Protein AF-A0A536I5U3-F1 (afdb_monomer_lite)

Structure (mmCIF, N/CA/C/O backbone):
data_AF-A0A536I5U3-F1
#
_entry.id   AF-A0A536I5U3-F1
#
loop_
_atom_site.group_PDB
_atom_site.id
_atom_site.type_symbol
_atom_site.label_atom_id
_atom_site.label_alt_id
_atom_site.label_comp_id
_atom_site.label_asym_id
_atom_site.label_entity_id
_atom_site.label_seq_id
_atom_site.pdbx_PDB_ins_code
_atom_site.Cartn_x
_atom_site.Cartn_y
_atom_site.Cartn_z
_atom_site.occupancy
_atom_site.B_iso_or_equiv
_atom_site.auth_seq_id
_atom_site.auth_comp_id
_atom_site.auth_asym_id
_atom_site.auth_atom_id
_atom_site.pdbx_PDB_model_num
ATOM 1 N N . MET A 1 1 ? -2.349 -4.425 -13.810 1.00 59.91 1 MET A N 1
ATOM 2 C CA . MET A 1 1 ? -3.684 -3.789 -13.712 1.00 59.91 1 MET A CA 1
ATOM 3 C C . MET A 1 1 ? -4.590 -4.495 -12.698 1.00 59.91 1 MET A C 1
ATOM 5 O O . MET A 1 1 ? -5.039 -3.825 -11.781 1.00 59.91 1 MET A O 1
ATOM 9 N N . LEU A 1 2 ? -4.801 -5.820 -12.779 1.00 77.50 2 LEU A N 1
ATOM 10 C CA . LEU A 1 2 ? -5.660 -6.569 -11.834 1.00 77.50 2 LEU A CA 1
ATOM 11 C C . LEU A 1 2 ? -5.239 -6.450 -10.357 1.00 77.50 2 LEU A C 1
ATOM 13 O O . LEU A 1 2 ? -6.076 -6.160 -9.512 1.00 77.50 2 LEU A O 1
ATOM 17 N N . VAL A 1 3 ? -3.945 -6.612 -10.055 1.00 81.44 3 VAL A N 1
ATOM 18 C CA . VAL A 1 3 ? -3.408 -6.500 -8.683 1.00 81.44 3 VAL A CA 1
ATOM 19 C C . VAL A 1 3 ? -3.661 -5.113 -8.093 1.00 81.44 3 VAL A C 1
ATOM 21 O O . VAL A 1 3 ? -4.234 -4.993 -7.018 1.00 81.44 3 VAL A O 1
ATOM 24 N N . THR A 1 4 ? -3.298 -4.057 -8.823 1.00 83.12 4 THR A N 1
ATOM 25 C CA . THR A 1 4 ? -3.528 -2.670 -8.397 1.00 83.12 4 THR A CA 1
ATOM 26 C C . THR A 1 4 ? -5.014 -2.387 -8.184 1.00 83.12 4 THR A C 1
ATOM 28 O O . THR A 1 4 ? -5.368 -1.765 -7.189 1.00 83.12 4 THR A O 1
ATOM 31 N N . GLY A 1 5 ? -5.883 -2.886 -9.072 1.00 84.69 5 GLY A N 1
ATOM 32 C CA . GLY A 1 5 ? -7.334 -2.764 -8.933 1.00 84.69 5 GLY A CA 1
ATOM 33 C C . GLY A 1 5 ? -7.864 -3.453 -7.675 1.00 84.69 5 GLY A C 1
ATOM 34 O O . GLY A 1 5 ? -8.567 -2.822 -6.895 1.00 84.69 5 GLY A O 1
ATOM 35 N N . ALA A 1 6 ? -7.465 -4.704 -7.426 1.00 87.12 6 ALA A N 1
ATOM 36 C CA . ALA A 1 6 ? -7.863 -5.449 -6.230 1.00 87.12 6 ALA A CA 1
ATOM 37 C C . ALA A 1 6 ? -7.413 -4.745 -4.937 1.00 87.12 6 ALA A C 1
ATOM 39 O O . ALA A 1 6 ? -8.208 -4.580 -4.010 1.00 87.12 6 ALA A O 1
ATOM 40 N N . CYS A 1 7 ? -6.167 -4.265 -4.903 1.00 87.69 7 CYS A N 1
ATOM 41 C CA . CYS A 1 7 ? -5.621 -3.496 -3.787 1.00 87.69 7 CYS A CA 1
ATOM 42 C C . CYS A 1 7 ? -6.378 -2.176 -3.561 1.00 87.69 7 CYS A C 1
ATOM 44 O O . CYS A 1 7 ? -6.700 -1.846 -2.421 1.00 87.69 7 CYS A O 1
ATOM 46 N N . ALA A 1 8 ? -6.712 -1.450 -4.633 1.00 88.75 8 ALA A N 1
ATOM 47 C CA . ALA A 1 8 ? -7.483 -0.211 -4.554 1.00 88.75 8 ALA A CA 1
ATOM 48 C C . ALA A 1 8 ? -8.903 -0.464 -4.032 1.00 88.75 8 ALA A C 1
ATOM 50 O O . ALA A 1 8 ? -9.362 0.229 -3.123 1.00 88.75 8 ALA A O 1
ATOM 51 N N . THR A 1 9 ? -9.589 -1.489 -4.550 1.00 89.19 9 THR A N 1
ATOM 52 C CA . THR A 1 9 ? -10.923 -1.878 -4.076 1.00 89.19 9 THR A CA 1
ATOM 53 C C . THR A 1 9 ? -10.889 -2.256 -2.600 1.00 89.19 9 THR A C 1
ATOM 55 O O . THR A 1 9 ? -11.717 -1.768 -1.834 1.00 89.19 9 THR A O 1
ATOM 58 N N . GLN A 1 10 ? -9.913 -3.061 -2.174 1.00 90.38 10 GLN A N 1
ATOM 59 C CA . GLN A 1 10 ? -9.713 -3.396 -0.764 1.00 90.38 10 GLN A CA 1
ATOM 60 C C . GLN A 1 10 ? -9.506 -2.145 0.089 1.00 90.38 10 GLN A C 1
ATOM 62 O O . GLN A 1 10 ? -10.110 -2.024 1.154 1.00 90.38 10 GLN A O 1
ATOM 67 N N . GLN A 1 11 ? -8.659 -1.221 -0.359 1.00 90.62 11 GLN A N 1
ATOM 68 C CA . GLN A 1 11 ? -8.335 -0.023 0.402 1.00 90.62 11 GLN A CA 1
ATOM 69 C C . GLN A 1 11 ? -9.548 0.905 0.548 1.00 90.62 11 GLN A C 1
ATOM 71 O O . GLN A 1 11 ? -9.773 1.431 1.635 1.00 90.62 11 GLN A O 1
ATOM 76 N N . LEU A 1 12 ? -10.380 1.035 -0.490 1.00 92.12 12 LEU A N 1
ATOM 77 C CA . LEU A 1 12 ? -11.656 1.757 -0.419 1.00 92.12 12 LEU A CA 1
ATOM 78 C C . LEU A 1 12 ? -12.654 1.072 0.523 1.00 92.12 12 LEU A C 1
ATOM 80 O O . LEU A 1 12 ? -13.324 1.739 1.310 1.00 92.12 12 LEU A O 1
ATOM 84 N N . LEU A 1 13 ? -12.730 -0.259 0.484 1.00 92.00 13 LEU A N 1
ATOM 85 C CA . LEU A 1 13 ? -13.615 -1.045 1.346 1.00 92.00 13 LEU A CA 1
ATOM 86 C C . LEU A 1 13 ? -13.204 -0.904 2.822 1.00 92.00 13 LEU A C 1
ATOM 88 O O . LEU A 1 13 ? -14.049 -0.668 3.686 1.00 92.00 13 LEU A O 1
ATOM 92 N N . ALA A 1 14 ? -11.899 -0.951 3.093 1.00 90.44 14 ALA A N 1
ATOM 93 C CA . ALA A 1 14 ? -11.312 -0.719 4.405 1.00 90.44 14 ALA A CA 1
ATOM 94 C C . ALA A 1 14 ? -11.517 0.726 4.901 1.00 90.44 14 ALA A C 1
ATOM 96 O O . ALA A 1 14 ? -11.930 0.931 6.046 1.00 90.44 14 ALA A O 1
ATOM 97 N N . ALA A 1 15 ? -11.310 1.724 4.038 1.00 90.00 15 ALA A N 1
ATOM 98 C CA . ALA A 1 15 ? -11.577 3.128 4.351 1.00 90.00 15 ALA A CA 1
ATOM 99 C C . ALA A 1 15 ? -13.052 3.350 4.723 1.00 90.00 15 ALA A C 1
ATOM 101 O O . ALA A 1 15 ? -13.342 3.912 5.777 1.00 90.00 15 ALA A O 1
ATOM 102 N N . GLY A 1 16 ? -13.985 2.802 3.938 1.00 89.56 16 GLY A N 1
ATOM 103 C CA . GLY A 1 16 ? -15.415 2.893 4.234 1.00 89.56 16 GLY A CA 1
ATOM 104 C C . GLY A 1 16 ? -15.798 2.229 5.560 1.00 89.56 16 GLY A C 1
ATOM 105 O O . GLY A 1 16 ? -16.668 2.728 6.276 1.00 89.56 16 GLY A O 1
ATOM 106 N N . THR A 1 17 ? -15.142 1.127 5.942 1.00 89.31 17 THR A N 1
ATOM 107 C CA . THR A 1 17 ? -15.347 0.539 7.276 1.00 89.31 17 THR A CA 1
ATOM 108 C C . THR A 1 17 ? -14.776 1.398 8.402 1.00 89.31 17 THR A C 1
ATOM 110 O O . THR A 1 17 ? -15.419 1.500 9.444 1.00 89.31 17 THR A O 1
ATOM 113 N N . LEU A 1 18 ? -13.626 2.049 8.198 1.00 88.94 18 LEU A N 1
ATOM 114 C CA . LEU A 1 18 ? -13.022 2.954 9.179 1.00 88.94 18 LEU A CA 1
ATOM 115 C C . LEU A 1 18 ? -13.900 4.185 9.419 1.00 88.94 18 LEU A C 1
ATOM 117 O O . LEU A 1 18 ? -14.183 4.509 10.570 1.00 88.94 18 LEU A O 1
ATOM 121 N N . GLU A 1 19 ? -14.396 4.817 8.355 1.00 89.62 19 GLU A N 1
ATOM 122 C CA . GLU A 1 19 ? -15.295 5.975 8.448 1.00 89.62 19 GLU A CA 1
ATOM 123 C C . GLU A 1 19 ? -16.599 5.624 9.171 1.00 89.62 19 GLU A C 1
ATOM 125 O O . GLU A 1 19 ? -16.998 6.305 10.115 1.00 89.62 19 GLU A O 1
ATOM 130 N N . ARG A 1 20 ? -17.234 4.501 8.806 1.00 87.81 20 ARG A N 1
ATOM 131 C CA . ARG A 1 20 ? -18.474 4.044 9.461 1.00 87.81 20 ARG A CA 1
ATOM 132 C C . ARG A 1 20 ? -18.291 3.755 10.949 1.00 87.81 20 ARG A C 1
ATOM 134 O O . ARG A 1 20 ? -19.242 3.893 11.713 1.00 87.81 20 ARG A O 1
ATOM 141 N N . ARG A 1 21 ? -17.107 3.290 11.350 1.00 85.06 21 ARG A N 1
ATOM 142 C CA . ARG A 1 21 ? -16.802 2.902 12.735 1.00 85.06 21 ARG A CA 1
ATOM 143 C C . ARG A 1 21 ? -16.349 4.076 13.595 1.00 85.06 21 ARG A C 1
ATOM 145 O O . ARG A 1 21 ? -16.555 4.021 14.802 1.00 85.06 21 ARG A O 1
ATOM 152 N N . ALA A 1 22 ? -15.773 5.108 12.986 1.00 84.38 22 ALA A N 1
ATOM 153 C CA . ALA A 1 22 ? -15.363 6.327 13.672 1.00 84.38 22 ALA A CA 1
ATOM 154 C C . ALA A 1 22 ? -16.557 7.223 14.049 1.00 84.38 22 ALA A C 1
ATOM 156 O O . ALA A 1 22 ? -16.533 7.889 15.082 1.00 84.38 22 ALA A O 1
ATOM 157 N N . GLY A 1 23 ? -17.629 7.221 13.247 1.00 82.81 23 GLY A N 1
ATOM 158 C CA . GLY A 1 23 ? -18.802 8.056 13.511 1.00 82.81 23 GLY A CA 1
ATOM 159 C C . GLY A 1 23 ? -18.451 9.547 13.450 1.00 82.81 23 GLY A C 1
ATOM 160 O O . GLY A 1 23 ? -18.063 10.037 12.395 1.00 82.81 23 GLY A O 1
ATOM 161 N N . ALA A 1 24 ? -18.599 10.265 14.569 1.00 80.75 24 ALA A N 1
ATOM 162 C CA . ALA A 1 24 ? -18.214 11.678 14.686 1.00 80.75 24 ALA A CA 1
ATOM 163 C C . ALA A 1 24 ? -16.733 11.883 15.064 1.00 80.75 24 ALA A C 1
ATOM 165 O O . ALA A 1 24 ? -16.230 13.006 15.006 1.00 80.75 24 ALA A O 1
ATOM 166 N N . GLU A 1 25 ? -16.037 10.819 15.471 1.00 82.88 25 GLU A N 1
ATOM 167 C CA . GLU A 1 25 ? -14.613 10.867 15.794 1.00 82.88 25 GLU A CA 1
ATOM 168 C C . GLU A 1 25 ? -13.741 10.688 14.543 1.00 82.88 25 GLU A C 1
ATOM 170 O O . GLU A 1 25 ? -14.213 10.376 13.449 1.00 82.88 25 GLU A O 1
ATOM 175 N N . ARG A 1 26 ? -12.427 10.889 14.693 1.00 83.81 26 ARG A N 1
ATOM 176 C CA . ARG A 1 26 ? -11.476 10.637 13.604 1.00 83.81 26 ARG A CA 1
ATOM 177 C C . ARG A 1 26 ? -11.285 9.129 13.381 1.00 83.81 26 ARG A C 1
ATOM 179 O O . ARG A 1 26 ? -11.167 8.389 14.360 1.00 83.81 26 ARG A O 1
ATOM 186 N N . PRO A 1 27 ? -11.164 8.670 12.119 1.00 84.38 27 PRO A N 1
ATOM 187 C CA . PRO A 1 27 ? -10.790 7.294 11.809 1.00 84.38 27 PRO A CA 1
ATOM 188 C C . PRO A 1 27 ? -9.505 6.872 12.521 1.00 84.38 27 PRO A C 1
ATOM 190 O O . PRO A 1 27 ? -8.475 7.529 12.401 1.00 84.38 27 PRO A O 1
ATOM 193 N N . SER A 1 28 ? -9.575 5.765 13.259 1.00 85.25 28 SER A N 1
ATOM 194 C CA . SER A 1 28 ? -8.459 5.225 14.035 1.00 85.25 28 SER A CA 1
ATOM 195 C C . SER A 1 28 ? -8.538 3.702 14.094 1.00 85.25 28 SER A C 1
ATOM 197 O O . SER A 1 28 ? -9.627 3.117 14.136 1.00 85.25 28 SER A O 1
ATOM 199 N N . ALA A 1 29 ? -7.372 3.059 14.153 1.00 85.25 29 ALA A N 1
ATOM 200 C CA . ALA A 1 29 ? -7.233 1.624 14.355 1.00 85.25 29 ALA A CA 1
ATOM 201 C C . ALA A 1 29 ? -7.842 1.143 15.685 1.00 85.25 29 ALA A C 1
ATOM 203 O O . ALA A 1 29 ? -8.171 -0.034 15.800 1.00 85.25 29 ALA A O 1
ATOM 204 N N . A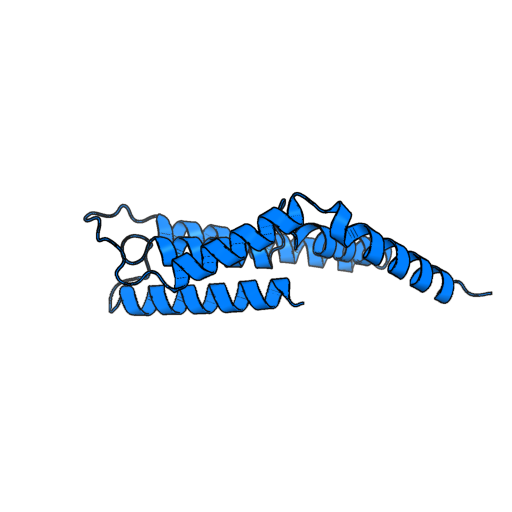LA A 1 30 ? -8.059 2.031 16.664 1.00 83.94 30 ALA A N 1
ATOM 205 C CA . ALA A 1 30 ? -8.733 1.690 17.919 1.00 83.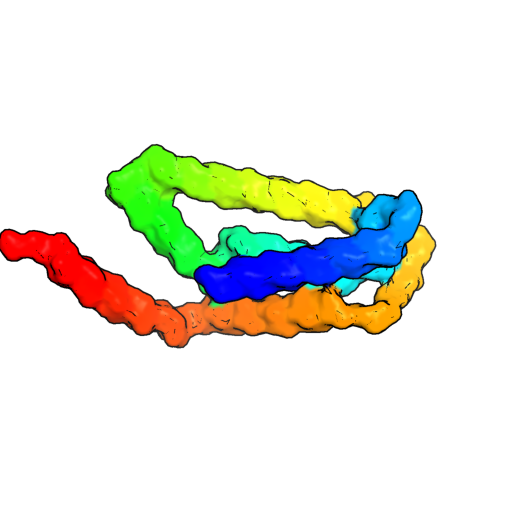94 30 ALA A CA 1
ATOM 206 C C . ALA A 1 30 ? -10.176 1.188 17.707 1.00 83.94 30 ALA A C 1
ATOM 208 O O . ALA A 1 30 ? -10.664 0.353 18.468 1.00 83.94 30 ALA A O 1
ATOM 209 N N . HIS A 1 31 ? -10.848 1.675 16.659 1.00 81.94 31 HIS A N 1
ATOM 210 C CA . HIS A 1 31 ? -12.251 1.366 16.370 1.00 81.94 31 HIS A CA 1
ATOM 211 C C . HIS A 1 31 ? -12.433 0.184 15.409 1.00 81.94 31 HIS A C 1
ATOM 213 O O . HIS A 1 31 ? -13.441 -0.522 15.480 1.00 81.94 31 HIS A O 1
ATOM 219 N N . ALA A 1 32 ? -11.482 -0.015 14.494 1.00 86.62 32 ALA A N 1
ATOM 220 C CA . ALA A 1 32 ? -11.511 -1.079 13.492 1.00 86.62 32 ALA A CA 1
ATOM 221 C C . ALA A 1 32 ? -10.074 -1.482 13.099 1.00 86.62 32 ALA A C 1
ATOM 223 O O . ALA A 1 32 ? -9.567 -1.058 12.054 1.00 86.62 32 ALA A O 1
ATOM 224 N N . PRO A 1 33 ? -9.374 -2.250 13.953 1.00 87.31 33 PRO A N 1
ATOM 225 C CA . PRO A 1 33 ? -7.961 -2.564 13.761 1.00 87.31 33 PRO A CA 1
ATOM 226 C C . PRO A 1 33 ? -7.704 -3.429 12.524 1.00 87.31 33 PRO A C 1
ATOM 228 O O . PRO A 1 33 ? -6.695 -3.234 11.845 1.00 87.31 33 PRO A O 1
ATOM 231 N N . LEU A 1 34 ? -8.608 -4.357 12.189 1.00 88.94 34 LEU A N 1
ATOM 232 C CA . LEU A 1 34 ? -8.432 -5.227 11.027 1.00 88.94 34 LEU A CA 1
ATOM 233 C C . LEU A 1 34 ? -8.721 -4.464 9.734 1.00 88.94 34 LEU A C 1
ATOM 235 O O . LEU A 1 34 ? -8.007 -4.647 8.750 1.00 88.94 34 LEU A O 1
ATOM 239 N N . ALA A 1 35 ? -9.700 -3.558 9.746 1.00 88.69 35 ALA A N 1
ATOM 240 C CA . ALA A 1 35 ? -9.904 -2.620 8.646 1.00 88.69 35 ALA A CA 1
ATOM 241 C C . ALA A 1 35 ? -8.690 -1.697 8.442 1.00 88.69 35 ALA A C 1
ATOM 243 O O . ALA A 1 35 ? -8.234 -1.533 7.313 1.00 88.69 35 ALA A O 1
ATOM 244 N N . ALA A 1 36 ? -8.118 -1.138 9.513 1.00 89.19 36 ALA A N 1
ATOM 245 C CA . ALA A 1 36 ? -6.907 -0.319 9.425 1.00 89.19 36 ALA A CA 1
ATOM 246 C C . ALA A 1 36 ? -5.734 -1.107 8.825 1.00 89.19 36 ALA A C 1
ATOM 248 O O . ALA A 1 36 ? -5.046 -0.619 7.929 1.00 89.19 36 ALA A O 1
ATOM 249 N N . LEU A 1 37 ? -5.545 -2.353 9.255 1.00 88.75 37 LEU A N 1
ATOM 250 C CA . LEU A 1 37 ? -4.501 -3.227 8.730 1.00 88.75 37 LEU A CA 1
ATOM 251 C C . LEU A 1 37 ? -4.737 -3.575 7.249 1.00 88.75 37 LEU A C 1
ATOM 253 O O . LEU A 1 37 ? -3.813 -3.480 6.440 1.00 88.75 37 LEU A O 1
ATOM 257 N N . ALA A 1 38 ? -5.978 -3.877 6.859 1.00 90.75 38 ALA A N 1
ATOM 258 C CA . ALA A 1 38 ? -6.348 -4.092 5.460 1.00 90.75 38 ALA A CA 1
ATOM 259 C C . ALA A 1 38 ? -6.135 -2.837 4.596 1.00 90.75 38 ALA A C 1
ATOM 261 O O . ALA A 1 38 ? -5.657 -2.950 3.467 1.00 90.75 38 ALA A O 1
ATOM 262 N N . PHE A 1 39 ? -6.429 -1.642 5.111 1.00 91.75 39 PHE A N 1
ATOM 263 C CA . PHE A 1 39 ? -6.153 -0.381 4.418 1.00 91.75 39 PHE A CA 1
ATOM 264 C C . PHE A 1 39 ? -4.652 -0.209 4.153 1.00 91.75 39 PHE A C 1
ATOM 266 O O . PHE A 1 39 ? -4.241 0.129 3.039 1.00 91.75 39 PHE A O 1
ATOM 273 N N . VAL A 1 40 ? -3.826 -0.481 5.168 1.00 90.69 40 VAL A N 1
ATOM 274 C CA . VAL A 1 40 ? -2.368 -0.360 5.071 1.00 90.69 40 VAL A CA 1
ATOM 275 C C . VAL A 1 40 ? -1.806 -1.330 4.042 1.00 90.69 40 VAL A C 1
ATOM 277 O O . VAL A 1 40 ? -1.072 -0.913 3.144 1.00 90.69 40 VAL A O 1
ATOM 280 N N . ILE A 1 41 ? -2.198 -2.599 4.137 1.00 89.19 41 ILE A N 1
ATOM 281 C CA . ILE A 1 41 ? -1.777 -3.643 3.208 1.00 89.19 41 ILE A CA 1
ATOM 282 C C . ILE A 1 41 ? -2.183 -3.315 1.770 1.00 89.19 41 ILE A C 1
ATOM 284 O O . ILE A 1 41 ? -1.363 -3.461 0.864 1.00 89.19 41 ILE A O 1
ATOM 288 N N . GLY A 1 42 ? -3.425 -2.867 1.559 1.00 86.44 42 GLY A N 1
ATOM 289 C CA . GLY A 1 42 ? -3.916 -2.488 0.235 1.00 86.44 42 GLY A CA 1
ATOM 290 C C . GLY A 1 42 ? -3.019 -1.423 -0.392 1.00 86.44 42 GLY A C 1
ATOM 291 O O . GLY A 1 42 ? -2.566 -1.587 -1.523 1.00 86.44 42 GLY A O 1
ATOM 292 N N . GLY A 1 43 ? -2.640 -0.403 0.381 1.00 87.19 43 GLY A N 1
ATOM 293 C CA . GLY A 1 43 ? -1.741 0.641 -0.107 1.00 87.19 43 GLY A CA 1
ATOM 294 C C . GLY A 1 43 ? -0.335 0.148 -0.444 1.00 87.19 43 GLY A C 1
ATOM 295 O O . GLY A 1 43 ? 0.184 0.485 -1.508 1.00 87.19 43 GLY A O 1
ATOM 296 N N . PHE A 1 44 ? 0.265 -0.715 0.382 1.00 86.88 44 PHE A N 1
ATOM 297 C CA . PHE A 1 44 ? 1.554 -1.342 0.046 1.00 86.88 44 PHE A CA 1
ATOM 298 C C . PHE A 1 44 ? 1.468 -2.221 -1.210 1.00 86.88 44 PHE A C 1
ATOM 300 O O . PHE A 1 44 ? 2.382 -2.214 -2.040 1.00 86.88 44 PHE A O 1
ATOM 307 N N . GLY A 1 45 ? 0.351 -2.928 -1.392 1.00 85.56 45 GLY A N 1
ATOM 308 C CA . GLY A 1 45 ? 0.068 -3.697 -2.600 1.00 85.56 45 GLY A CA 1
ATOM 309 C C . GLY A 1 45 ? -0.096 -2.828 -3.851 1.00 85.56 45 GLY A C 1
ATOM 310 O O . GLY A 1 45 ? 0.339 -3.238 -4.925 1.00 85.56 45 GLY A O 1
ATOM 311 N N . MET A 1 46 ? -0.669 -1.623 -3.735 1.00 85.12 46 MET A N 1
ATOM 312 C CA . MET A 1 46 ? -0.763 -0.668 -4.852 1.00 85.12 46 MET A CA 1
ATOM 313 C C . MET A 1 46 ? 0.592 -0.072 -5.235 1.00 85.12 46 MET A C 1
ATOM 315 O O . MET A 1 46 ? 0.858 0.105 -6.423 1.00 85.12 46 MET A O 1
ATOM 319 N N . ILE A 1 47 ? 1.440 0.224 -4.244 1.00 86.56 47 ILE A N 1
ATOM 320 C CA . ILE A 1 47 ? 2.810 0.718 -4.461 1.00 86.56 47 ILE A CA 1
ATOM 321 C C . ILE A 1 47 ? 3.673 -0.363 -5.132 1.00 86.56 47 ILE A C 1
ATOM 323 O O . ILE A 1 47 ? 4.618 -0.045 -5.849 1.00 86.56 47 ILE A O 1
ATOM 327 N N . GLY A 1 48 ? 3.326 -1.639 -4.938 1.00 83.62 48 GLY A N 1
ATOM 328 C CA . GLY A 1 48 ? 4.128 -2.764 -5.402 1.00 83.62 48 GLY A CA 1
ATOM 329 C C . GLY A 1 48 ? 5.347 -2.963 -4.511 1.00 83.62 48 GLY A C 1
ATOM 330 O O . GLY A 1 48 ? 6.447 -3.128 -5.017 1.00 83.62 48 GLY A O 1
ATOM 331 N N . ALA A 1 49 ? 5.178 -2.902 -3.189 1.00 83.88 49 ALA A N 1
ATOM 332 C CA . ALA A 1 49 ? 6.283 -3.094 -2.254 1.00 83.88 49 ALA A CA 1
ATOM 333 C C . ALA A 1 49 ? 6.835 -4.538 -2.299 1.00 83.88 49 ALA A C 1
ATOM 335 O O . ALA A 1 49 ? 6.045 -5.486 -2.361 1.00 83.88 49 ALA A O 1
ATOM 336 N N . PRO A 1 50 ? 8.162 -4.750 -2.215 1.00 80.88 50 PRO A N 1
ATOM 337 C CA . PRO A 1 50 ? 8.725 -6.082 -1.996 1.00 80.88 50 PRO A CA 1
ATOM 338 C C . PRO A 1 50 ? 8.232 -6.687 -0.667 1.00 80.88 50 PRO A C 1
ATOM 340 O O . PRO A 1 50 ? 8.137 -5.949 0.316 1.00 80.88 50 PRO A O 1
ATOM 343 N N . PRO A 1 51 ? 7.961 -8.005 -0.576 1.00 81.06 51 PRO A N 1
ATOM 344 C CA . PRO A 1 51 ? 8.060 -9.047 -1.604 1.00 81.06 51 PRO A CA 1
ATOM 345 C C . PRO A 1 51 ? 6.710 -9.360 -2.286 1.00 81.06 51 PRO A C 1
ATOM 347 O O . PRO A 1 51 ? 6.429 -10.517 -2.574 1.00 81.06 51 PRO A O 1
ATOM 350 N N . LEU A 1 52 ? 5.823 -8.383 -2.500 1.00 83.62 52 LEU A N 1
ATOM 351 C CA . LEU A 1 52 ? 4.498 -8.632 -3.088 1.00 83.62 52 LEU A CA 1
ATOM 352 C C . LEU A 1 52 ? 4.576 -8.855 -4.604 1.00 83.62 52 LEU A C 1
ATOM 354 O O . LEU A 1 52 ? 5.397 -8.250 -5.289 1.00 83.62 52 LEU A O 1
ATOM 358 N N . VAL A 1 53 ? 3.651 -9.649 -5.155 1.00 82.44 53 VAL A N 1
ATOM 359 C CA . VAL A 1 53 ? 3.585 -9.981 -6.597 1.00 82.44 53 VAL A CA 1
ATOM 360 C C . VAL A 1 53 ? 3.527 -8.758 -7.530 1.00 82.44 53 VAL A C 1
ATOM 362 O O . VAL A 1 53 ? 3.897 -8.845 -8.697 1.00 82.44 53 VAL A O 1
ATOM 365 N N . GLY A 1 54 ? 3.081 -7.599 -7.034 1.00 80.62 54 GLY A N 1
ATOM 366 C CA . GLY A 1 54 ? 3.067 -6.345 -7.794 1.00 80.62 54 GLY A CA 1
ATOM 367 C C . GLY A 1 54 ? 4.455 -5.731 -8.026 1.00 80.62 54 GLY A C 1
ATOM 368 O O . GLY A 1 54 ? 4.608 -4.935 -8.954 1.00 80.62 54 GLY A O 1
ATOM 369 N N . PHE A 1 55 ? 5.460 -6.104 -7.224 1.00 84.31 55 PHE A N 1
ATOM 370 C CA . PHE A 1 55 ? 6.795 -5.504 -7.260 1.00 84.31 55 PHE A CA 1
ATOM 371 C C . PHE A 1 55 ? 7.545 -5.752 -8.577 1.00 84.31 55 PHE A C 1
ATOM 373 O O . PHE A 1 55 ? 7.950 -4.764 -9.190 1.00 84.31 55 PHE A O 1
ATOM 380 N N . PRO A 1 56 ? 7.703 -6.997 -9.082 1.00 80.19 56 PRO A N 1
ATOM 381 C CA . PRO A 1 56 ? 8.488 -7.232 -10.294 1.00 80.19 56 PRO A CA 1
ATOM 382 C C . PRO A 1 56 ? 7.950 -6.452 -11.496 1.00 80.19 56 PRO A C 1
ATOM 384 O O . PRO A 1 56 ? 8.710 -5.799 -12.202 1.00 80.19 56 PRO A O 1
ATOM 387 N N . GLY A 1 57 ? 6.626 -6.449 -11.686 1.00 79.12 57 GLY A N 1
ATOM 388 C CA . GLY A 1 57 ? 5.993 -5.700 -12.772 1.00 79.12 57 GLY A CA 1
ATOM 389 C C . GLY A 1 57 ? 6.245 -4.195 -12.674 1.00 79.12 57 GLY A C 1
ATOM 390 O O . GLY A 1 57 ? 6.551 -3.562 -13.681 1.00 79.12 57 GLY A O 1
ATOM 391 N N . ARG A 1 58 ? 6.167 -3.620 -11.466 1.00 82.31 58 ARG A N 1
ATOM 392 C CA . ARG A 1 58 ? 6.451 -2.195 -11.258 1.00 82.31 58 ARG A CA 1
ATOM 393 C C . ARG A 1 58 ? 7.923 -1.867 -11.502 1.00 82.31 58 ARG A C 1
ATOM 395 O O . ARG A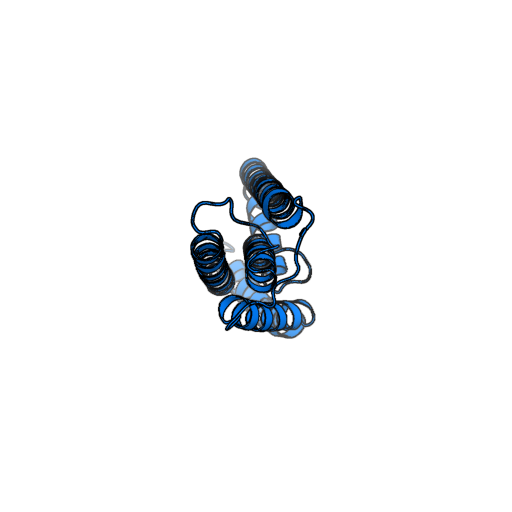 1 58 ? 8.217 -0.903 -12.197 1.00 82.31 58 ARG A O 1
ATOM 402 N N . PHE A 1 59 ? 8.822 -2.709 -11.003 1.00 83.44 59 PHE A N 1
ATOM 403 C CA . PHE A 1 59 ? 10.261 -2.555 -11.182 1.00 83.44 59 PHE A CA 1
ATOM 404 C C . PHE A 1 59 ? 10.672 -2.583 -12.661 1.00 83.44 59 PHE A C 1
ATOM 406 O O . PHE A 1 59 ? 11.425 -1.720 -13.106 1.00 83.44 59 PHE A O 1
ATOM 413 N N . PHE A 1 60 ? 10.139 -3.522 -13.452 1.00 82.88 60 PHE A N 1
ATOM 414 C CA . PHE A 1 60 ? 10.427 -3.572 -14.888 1.00 82.88 60 PHE A CA 1
ATOM 415 C C . PHE A 1 60 ? 9.879 -2.360 -15.646 1.00 82.88 60 PHE A C 1
ATOM 417 O O . PHE A 1 60 ? 10.556 -1.864 -16.541 1.00 82.88 60 PHE A O 1
ATOM 424 N N . ILE A 1 61 ? 8.699 -1.849 -15.280 1.00 83.94 61 ILE A N 1
ATOM 425 C CA . ILE A 1 61 ? 8.161 -0.613 -15.870 1.00 83.94 61 ILE A CA 1
ATOM 426 C C . ILE A 1 61 ? 9.108 0.562 -15.610 1.00 83.94 61 ILE A C 1
ATOM 428 O O . ILE A 1 61 ? 9.434 1.293 -16.545 1.00 83.94 61 ILE A O 1
ATOM 432 N N . ASP A 1 62 ? 9.581 0.716 -14.372 1.00 83.56 62 ASP A N 1
ATOM 433 C CA . ASP A 1 62 ? 10.493 1.802 -14.007 1.00 83.56 62 ASP A CA 1
ATOM 434 C C . ASP A 1 62 ? 11.841 1.668 -14.745 1.00 83.56 62 ASP A C 1
ATOM 436 O O . ASP A 1 62 ? 12.367 2.662 -15.249 1.00 83.56 62 ASP A O 1
ATOM 440 N N . LEU A 1 63 ? 12.365 0.444 -14.903 1.00 83.12 63 LEU A N 1
ATOM 441 C CA . LEU A 1 63 ? 13.579 0.177 -15.686 1.00 83.12 63 LEU A CA 1
ATOM 442 C C . LEU A 1 63 ? 13.415 0.503 -17.175 1.00 83.12 63 LEU A C 1
ATOM 444 O O . LEU A 1 63 ? 14.279 1.164 -17.751 1.00 83.12 63 LEU A O 1
ATOM 448 N N . ILE A 1 64 ? 12.323 0.056 -17.801 1.00 82.06 64 ILE A N 1
ATOM 449 C CA . ILE A 1 64 ? 12.036 0.331 -19.217 1.00 82.06 64 ILE A CA 1
ATOM 450 C C . ILE A 1 64 ? 11.897 1.838 -19.431 1.00 82.06 64 ILE A C 1
ATOM 452 O O . ILE A 1 64 ? 12.480 2.390 -20.364 1.00 82.06 64 ILE A O 1
ATOM 456 N N . ALA A 1 65 ? 11.173 2.519 -18.541 1.00 83.94 65 ALA A N 1
ATOM 457 C CA . ALA A 1 65 ? 11.018 3.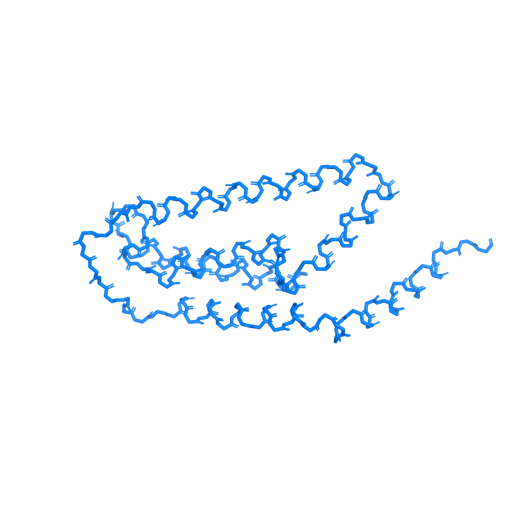963 -18.598 1.00 83.94 65 ALA A CA 1
ATOM 458 C C . ALA A 1 65 ? 12.366 4.681 -18.471 1.00 83.94 65 ALA A C 1
ATOM 460 O O . ALA A 1 65 ? 12.617 5.611 -19.231 1.00 83.94 65 ALA A O 1
ATOM 461 N N . TYR A 1 66 ? 13.245 4.228 -17.572 1.00 76.44 66 TYR A N 1
ATOM 462 C CA . TYR A 1 66 ? 14.581 4.800 -17.404 1.00 76.44 66 TYR A CA 1
ATOM 463 C C . TYR A 1 66 ? 15.477 4.584 -18.633 1.00 76.44 66 TYR A C 1
ATOM 465 O O . TYR A 1 66 ? 16.206 5.497 -19.017 1.00 76.44 66 TYR A O 1
ATOM 473 N N . GLN A 1 67 ? 15.402 3.411 -19.276 1.00 83.00 67 GLN A N 1
ATOM 474 C CA . GLN A 1 67 ? 16.136 3.134 -20.518 1.00 83.00 67 GLN A CA 1
ATOM 475 C C . GLN A 1 67 ? 15.627 3.960 -21.704 1.00 83.00 67 GLN A C 1
ATOM 477 O O . GLN A 1 67 ? 16.425 4.382 -22.536 1.00 83.00 67 GLN A O 1
ATOM 482 N N . PHE A 1 68 ? 14.316 4.199 -21.786 1.00 86.38 68 PHE A N 1
ATOM 483 C CA . PHE A 1 68 ? 13.728 5.017 -22.846 1.00 86.38 68 PHE A CA 1
ATOM 484 C C . PHE A 1 68 ? 13.999 6.513 -22.638 1.00 86.38 68 PHE A C 1
ATOM 486 O O . PHE A 1 68 ? 14.307 7.238 -23.581 1.00 86.38 68 PHE A O 1
ATOM 493 N N . SER A 1 69 ? 13.869 6.986 -21.399 1.00 89.06 69 SER A N 1
ATOM 494 C CA . SER A 1 69 ? 14.058 8.382 -21.026 1.00 89.06 69 SER A CA 1
ATOM 495 C C . SER A 1 69 ? 14.424 8.490 -19.540 1.00 89.06 69 SER A C 1
ATOM 497 O O . SER A 1 69 ? 13.570 8.264 -18.671 1.00 89.06 69 SER A O 1
ATOM 499 N N . PRO A 1 70 ? 15.658 8.912 -19.205 1.00 89.06 70 PRO A N 1
ATOM 500 C CA . PRO A 1 70 ? 16.086 9.042 -17.812 1.00 89.06 70 PRO A CA 1
ATOM 501 C C . PRO A 1 70 ? 15.183 9.968 -16.984 1.00 89.06 70 PRO A C 1
ATOM 503 O O . PRO A 1 70 ? 14.950 9.728 -15.797 1.00 89.06 70 PRO A O 1
ATOM 506 N N . THR A 1 71 ? 14.626 11.014 -17.606 1.00 91.62 71 THR A N 1
ATOM 507 C CA . THR A 1 71 ? 13.713 11.956 -16.941 1.00 91.62 71 THR A CA 1
ATOM 508 C C . THR A 1 71 ? 12.393 11.282 -16.580 1.00 91.62 71 THR A C 1
ATOM 510 O O . THR A 1 71 ? 11.931 11.414 -15.447 1.00 91.62 71 THR A O 1
ATOM 513 N N . THR A 1 72 ? 11.817 10.498 -17.493 1.00 85.69 72 THR A N 1
ATOM 514 C CA . THR A 1 72 ? 10.574 9.752 -17.261 1.00 85.69 72 THR A CA 1
ATOM 515 C C . THR A 1 72 ? 10.751 8.712 -16.158 1.00 85.69 72 THR A C 1
ATOM 517 O O . THR A 1 72 ? 9.929 8.656 -15.242 1.00 85.69 72 THR A O 1
ATOM 520 N N . GLY A 1 73 ? 11.844 7.941 -16.193 1.00 86.12 73 GLY A N 1
ATOM 521 C CA . GLY A 1 73 ? 12.162 6.987 -15.128 1.00 86.12 73 GLY A CA 1
ATOM 522 C C . GLY A 1 73 ? 12.318 7.668 -13.763 1.00 86.12 73 GLY A C 1
ATOM 523 O O . GLY A 1 73 ? 11.732 7.225 -12.778 1.00 86.12 73 GLY A O 1
ATOM 524 N N . THR A 1 74 ? 13.022 8.803 -13.706 1.00 89.31 74 THR A N 1
ATOM 525 C CA . THR A 1 74 ? 13.202 9.566 -12.456 1.00 89.31 74 THR A CA 1
ATOM 526 C C . THR A 1 74 ? 11.870 10.065 -11.887 1.00 89.31 74 THR A C 1
ATOM 528 O O . THR A 1 74 ? 11.623 9.937 -10.687 1.00 89.31 74 THR A O 1
ATOM 531 N N . VAL A 1 75 ? 10.980 10.596 -12.734 1.00 93.56 75 VAL A N 1
ATOM 532 C CA . VAL A 1 75 ? 9.646 11.063 -12.315 1.00 93.56 75 VAL A CA 1
ATOM 533 C C . VAL A 1 75 ? 8.797 9.915 -11.763 1.00 93.56 75 VAL A C 1
ATOM 535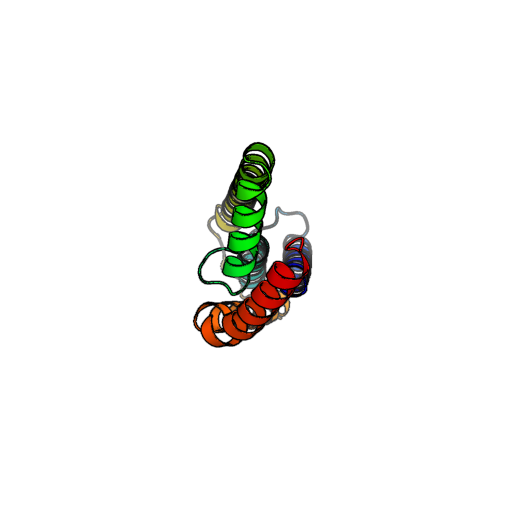 O O . VAL A 1 75 ? 8.126 10.093 -10.747 1.00 93.56 75 VAL A O 1
ATOM 538 N N . LEU A 1 76 ? 8.845 8.731 -12.380 1.00 89.44 76 LEU A N 1
ATOM 539 C CA . LEU A 1 76 ? 8.117 7.553 -11.896 1.00 89.44 76 LEU A CA 1
ATOM 540 C C . LEU A 1 76 ? 8.624 7.075 -10.533 1.00 89.44 76 LEU A C 1
ATOM 542 O O . LEU A 1 76 ? 7.817 6.802 -9.641 1.00 89.44 76 LEU A O 1
ATOM 546 N N . VAL A 1 77 ? 9.943 7.040 -10.340 1.00 88.25 77 VAL A N 1
ATOM 547 C CA . VAL A 1 77 ? 10.548 6.694 -9.046 1.00 88.25 77 VAL A CA 1
ATOM 548 C C . VAL A 1 77 ? 10.144 7.708 -7.974 1.00 88.25 77 VAL A C 1
ATOM 550 O O . VAL A 1 77 ? 9.704 7.314 -6.892 1.00 88.25 77 VAL A O 1
ATOM 553 N N . LEU A 1 78 ? 10.209 9.008 -8.278 1.00 92.25 78 LEU A N 1
ATOM 554 C CA . LEU A 1 78 ? 9.762 10.062 -7.362 1.00 92.25 78 LEU A CA 1
ATOM 555 C C . LEU A 1 78 ? 8.273 9.938 -7.019 1.00 92.25 78 LEU A C 1
ATOM 557 O O . LEU A 1 78 ? 7.903 10.079 -5.855 1.00 92.25 78 LEU A O 1
ATOM 561 N N . ALA A 1 79 ? 7.418 9.623 -7.994 1.00 91.44 79 ALA A N 1
ATOM 562 C CA . ALA A 1 79 ? 5.999 9.385 -7.748 1.00 91.44 79 ALA A CA 1
ATOM 563 C C . ALA A 1 79 ? 5.783 8.193 -6.799 1.00 91.44 79 ALA A C 1
ATOM 565 O O . ALA A 1 79 ? 4.985 8.283 -5.865 1.00 91.44 79 ALA A O 1
ATOM 566 N N . THR A 1 80 ? 6.527 7.101 -6.985 1.00 88.62 80 THR A N 1
ATOM 567 C CA . THR A 1 80 ? 6.482 5.930 -6.096 1.00 88.62 80 THR A CA 1
ATOM 568 C C . THR A 1 80 ? 6.939 6.284 -4.673 1.00 88.62 80 THR A C 1
ATOM 570 O O . THR A 1 80 ? 6.298 5.874 -3.704 1.00 88.62 80 THR A O 1
ATOM 573 N N . LEU A 1 81 ? 7.982 7.111 -4.525 1.00 89.62 81 LEU A N 1
ATOM 574 C CA . LEU A 1 81 ? 8.432 7.613 -3.220 1.00 89.62 81 LEU A CA 1
ATOM 575 C C . LEU A 1 81 ? 7.376 8.496 -2.541 1.00 89.62 81 LEU A C 1
ATOM 577 O O . LEU A 1 81 ? 7.109 8.327 -1.352 1.00 89.62 81 LEU A O 1
ATOM 581 N N . LEU A 1 82 ? 6.734 9.404 -3.279 1.00 92.38 82 LEU A N 1
ATOM 582 C CA . LEU A 1 82 ? 5.659 10.246 -2.743 1.00 92.38 82 LEU A CA 1
ATOM 583 C C . LEU A 1 82 ? 4.452 9.416 -2.289 1.00 92.38 82 LEU A C 1
ATOM 585 O O . LEU A 1 82 ? 3.886 9.689 -1.229 1.00 92.38 82 LEU A O 1
ATOM 589 N N . LEU A 1 83 ? 4.086 8.375 -3.045 1.00 90.25 83 LEU A N 1
ATOM 590 C CA . LEU A 1 83 ? 3.038 7.433 -2.645 1.00 90.25 83 LEU A CA 1
ATOM 591 C C . LEU A 1 83 ? 3.401 6.702 -1.348 1.00 90.25 83 LEU A C 1
ATOM 593 O O . LEU A 1 83 ? 2.553 6.572 -0.464 1.00 90.25 83 LEU A O 1
ATOM 597 N N . LEU A 1 84 ? 4.660 6.284 -1.195 1.00 89.38 84 LEU A N 1
ATOM 598 C CA . LEU A 1 84 ? 5.153 5.657 0.031 1.00 89.38 84 LEU A CA 1
ATOM 599 C C . LEU A 1 84 ? 5.058 6.605 1.234 1.00 89.38 84 LEU A C 1
ATOM 601 O O . LEU A 1 84 ? 4.569 6.207 2.291 1.00 89.38 84 LEU A O 1
ATOM 605 N N . VAL A 1 85 ? 5.461 7.868 1.070 1.00 92.12 85 VAL A N 1
ATOM 606 C CA . VAL A 1 85 ? 5.330 8.895 2.118 1.00 92.12 85 VAL A CA 1
ATOM 607 C C . VAL A 1 85 ? 3.861 9.114 2.489 1.00 92.12 85 VAL A C 1
ATOM 609 O O . VAL A 1 85 ? 3.526 9.166 3.675 1.00 92.12 85 VAL A O 1
ATOM 612 N N . GLY A 1 86 ? 2.969 9.196 1.498 1.00 90.75 86 GLY A N 1
ATOM 613 C CA . GLY A 1 86 ? 1.528 9.311 1.724 1.00 90.75 86 GLY A CA 1
ATOM 614 C C . GLY A 1 86 ? 0.968 8.132 2.523 1.00 90.75 86 GLY A C 1
ATOM 615 O O . GLY A 1 86 ? 0.247 8.333 3.504 1.00 90.75 86 GLY A O 1
ATOM 616 N N . GLN A 1 87 ? 1.364 6.910 2.162 1.00 90.38 87 GLN A N 1
ATOM 617 C CA . GLN A 1 87 ? 0.938 5.698 2.857 1.00 90.38 87 GLN A CA 1
ATOM 618 C C . GLN A 1 87 ? 1.495 5.628 4.285 1.00 90.38 87 GLN A C 1
ATOM 620 O O . GLN A 1 87 ? 0.758 5.292 5.211 1.00 90.38 87 GLN A O 1
ATOM 625 N N . LEU A 1 88 ? 2.756 6.016 4.497 1.00 90.56 88 LEU A N 1
ATOM 626 C CA . LEU A 1 88 ? 3.366 6.081 5.827 1.00 90.56 88 LEU A CA 1
ATOM 627 C C . LEU A 1 88 ? 2.648 7.097 6.723 1.00 90.56 88 LEU A C 1
ATOM 629 O O . LEU A 1 88 ? 2.350 6.808 7.882 1.00 90.56 88 LEU A O 1
ATOM 633 N N . ARG A 1 89 ? 2.302 8.268 6.178 1.00 91.50 89 ARG A N 1
ATOM 634 C CA . ARG A 1 89 ? 1.511 9.268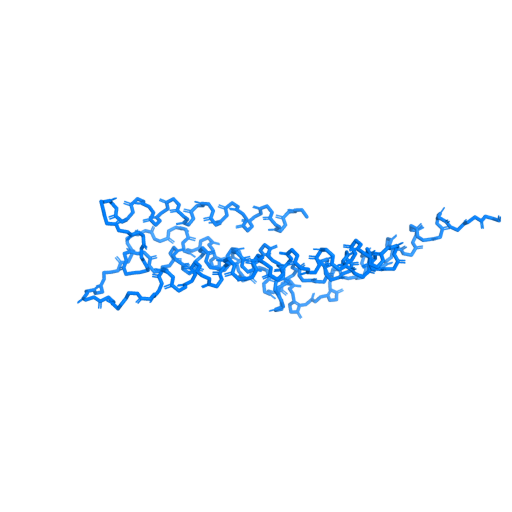 6.902 1.00 91.50 89 ARG A CA 1
ATOM 635 C C . ARG A 1 89 ? 0.141 8.714 7.294 1.00 91.50 89 ARG A C 1
ATOM 637 O O . ARG A 1 89 ? -0.295 8.943 8.419 1.00 91.50 89 ARG A O 1
ATOM 644 N N . ALA A 1 90 ? -0.524 7.977 6.404 1.00 88.69 90 ALA A N 1
ATOM 645 C CA . ALA A 1 90 ? -1.806 7.347 6.711 1.00 88.69 90 ALA A CA 1
ATOM 646 C C . ALA A 1 90 ? -1.682 6.302 7.834 1.00 88.69 90 ALA A C 1
ATOM 648 O O . ALA A 1 90 ? -2.509 6.291 8.743 1.00 88.69 90 ALA A O 1
ATOM 649 N N . VAL A 1 91 ? -0.621 5.485 7.828 1.00 89.75 91 VAL A N 1
ATOM 650 C CA . VAL A 1 91 ? -0.316 4.537 8.917 1.00 89.75 91 VAL A CA 1
ATOM 651 C C . VAL A 1 91 ? -0.169 5.276 10.248 1.00 89.75 91 VAL A C 1
ATOM 653 O O . VAL A 1 91 ? -0.818 4.912 11.225 1.00 89.75 91 VAL A O 1
ATOM 656 N N . ILE A 1 92 ? 0.635 6.341 10.286 1.00 90.25 92 ILE A N 1
ATOM 657 C CA . ILE A 1 92 ? 0.858 7.125 11.509 1.00 90.25 92 ILE A CA 1
ATOM 658 C C . ILE A 1 92 ? -0.454 7.737 12.011 1.00 90.25 92 ILE A C 1
ATOM 660 O O . ILE A 1 92 ? -0.713 7.723 13.208 1.00 90.25 92 ILE A O 1
ATOM 664 N N . LEU A 1 93 ? -1.307 8.244 11.119 1.00 89.69 93 LEU A N 1
ATOM 665 C CA . LEU A 1 93 ? -2.594 8.822 11.512 1.00 89.69 93 LEU A CA 1
ATOM 666 C C . LEU A 1 93 ? -3.577 7.772 12.047 1.00 89.69 93 LEU A C 1
ATOM 668 O O . LEU A 1 93 ? -4.305 8.060 12.993 1.00 89.69 93 LEU A O 1
ATOM 672 N N . LEU A 1 94 ? -3.587 6.567 11.473 1.00 87.94 94 LEU A N 1
ATOM 673 C CA . LEU A 1 94 ? -4.487 5.490 11.893 1.00 87.94 94 LEU A CA 1
ATOM 674 C C . LEU A 1 94 ? -4.040 4.818 13.197 1.00 87.94 94 LEU A C 1
ATOM 676 O O . LEU A 1 94 ? -4.890 4.455 14.008 1.00 87.94 94 LEU A O 1
ATOM 680 N N . PHE A 1 95 ? -2.733 4.639 13.396 1.00 87.62 95 PHE A N 1
ATOM 681 C CA . PHE A 1 95 ? -2.167 3.879 14.520 1.00 87.62 95 PHE A CA 1
ATOM 682 C C . PHE A 1 95 ? -1.493 4.748 15.592 1.00 87.62 95 PHE A C 1
ATOM 684 O O . PHE A 1 95 ? -1.148 4.241 16.654 1.00 87.62 95 PHE A O 1
ATOM 691 N N . GLY A 1 96 ? -1.314 6.048 15.352 1.00 81.81 96 GLY A N 1
ATOM 692 C CA . GLY A 1 96 ? -0.640 6.970 16.275 1.00 81.81 96 GLY A CA 1
ATOM 693 C C . GLY A 1 96 ? -1.448 7.346 17.518 1.00 81.81 96 GLY A C 1
ATOM 694 O O . GLY A 1 96 ? -0.944 8.057 18.382 1.00 81.81 96 GLY A O 1
ATOM 695 N N . THR A 1 97 ? -2.695 6.886 17.629 1.00 75.12 97 THR A N 1
ATOM 696 C CA . THR A 1 97 ? -3.524 7.055 18.826 1.00 75.12 97 THR A CA 1
ATOM 697 C C . THR A 1 97 ? -3.484 5.785 19.670 1.00 75.12 97 THR A C 1
ATOM 699 O O . THR A 1 97 ? -3.962 4.742 19.221 1.00 75.12 97 THR A O 1
ATOM 702 N N . THR A 1 98 ? -2.971 5.868 20.898 1.00 66.56 98 THR A N 1
ATOM 703 C CA . THR A 1 98 ? -3.018 4.752 21.852 1.00 66.56 98 THR A CA 1
ATOM 704 C C . THR A 1 98 ? -4.474 4.470 22.243 1.00 66.56 98 THR A C 1
ATOM 706 O O . THR A 1 98 ? -5.139 5.376 22.752 1.00 66.56 98 THR A O 1
ATOM 709 N N . PRO A 1 99 ? -5.001 3.250 22.030 1.00 64.06 99 PRO A N 1
ATOM 710 C CA . PRO A 1 99 ? -6.368 2.928 22.419 1.00 64.06 99 PRO A CA 1
ATOM 711 C C . PRO A 1 99 ? -6.509 2.975 23.943 1.00 64.06 99 PRO A C 1
ATOM 713 O O . PRO A 1 99 ? -5.792 2.279 24.657 1.00 64.06 99 PRO A O 1
ATOM 716 N N . THR A 1 100 ? -7.457 3.761 24.451 1.00 65.38 100 THR A N 1
ATOM 717 C CA . THR A 1 100 ? -7.831 3.750 25.877 1.00 65.38 100 THR A CA 1
ATOM 718 C C . THR A 1 100 ? -8.737 2.568 26.222 1.00 65.38 100 THR A C 1
ATOM 720 O O . THR A 1 100 ? -8.803 2.149 27.373 1.00 65.38 100 THR A O 1
ATOM 723 N N . THR A 1 101 ? -9.422 2.001 25.224 1.00 65.94 101 THR A N 1
ATOM 724 C CA . THR A 1 101 ? -10.251 0.799 25.351 1.00 65.94 101 THR A CA 1
ATOM 725 C C . THR A 1 101 ? -10.076 -0.087 24.122 1.00 65.94 101 THR A C 1
ATOM 727 O O . THR A 1 101 ? -10.074 0.395 22.991 1.00 65.94 101 THR A O 1
ATOM 730 N N . TRP A 1 102 ? -9.920 -1.395 24.335 1.00 59.56 102 TRP A N 1
ATOM 731 C CA . TRP A 1 102 ? -9.816 -2.365 23.247 1.00 59.56 102 TRP A CA 1
ATOM 732 C C . TRP A 1 102 ? -11.202 -2.956 22.983 1.00 59.56 102 TRP A C 1
ATOM 734 O O . TRP A 1 102 ? -11.739 -3.691 23.810 1.00 59.56 102 TRP A O 1
ATOM 744 N N . LYS A 1 103 ? -11.816 -2.606 21.849 1.00 66.38 103 LYS A N 1
ATOM 745 C CA . LYS A 1 103 ? -13.076 -3.213 21.398 1.00 66.38 103 LYS A CA 1
ATOM 746 C C . LYS A 1 103 ? -12.786 -4.197 20.271 1.00 66.38 103 LYS A C 1
ATOM 748 O O . LYS A 1 103 ? -12.112 -3.856 19.303 1.00 66.38 103 LYS A O 1
ATOM 753 N N . ALA A 1 104 ? -13.305 -5.418 20.395 1.00 68.50 104 ALA A N 1
ATOM 754 C CA . ALA A 1 104 ? -13.244 -6.398 19.318 1.00 68.50 104 ALA A CA 1
ATOM 755 C C . ALA A 1 104 ? -14.055 -5.898 18.114 1.00 68.50 104 ALA A C 1
ATOM 757 O O . ALA A 1 104 ? -15.185 -5.435 18.279 1.00 68.50 104 ALA A O 1
ATOM 758 N N . GLU A 1 105 ? -13.486 -5.996 16.910 1.00 77.31 105 GLU A N 1
ATOM 759 C CA . GLU A 1 105 ? -14.135 -5.538 15.681 1.00 77.31 105 GLU A CA 1
ATOM 760 C C . GLU A 1 105 ? -15.326 -6.450 15.329 1.00 77.31 105 GLU A C 1
ATOM 762 O O . GLU A 1 105 ? -15.129 -7.625 15.005 1.00 77.31 105 GLU A O 1
ATOM 767 N N . PRO A 1 106 ? -16.579 -5.956 15.353 1.00 70.12 106 PRO A N 1
ATOM 768 C CA . PRO A 1 106 ? -17.723 -6.778 14.984 1.00 70.12 106 PRO A CA 1
ATOM 769 C C . PRO A 1 106 ? -17.743 -6.983 13.465 1.00 70.12 106 PRO A C 1
ATOM 771 O O . PRO A 1 106 ? -17.774 -6.004 12.722 1.00 70.12 106 PRO A O 1
ATOM 774 N N . ARG A 1 107 ? -17.812 -8.235 12.993 1.00 78.50 107 ARG A N 1
ATOM 775 C CA . ARG A 1 107 ? -17.885 -8.588 11.556 1.00 78.50 107 ARG A CA 1
ATOM 776 C C . ARG A 1 107 ? -16.744 -7.958 10.726 1.00 78.50 107 ARG A C 1
ATOM 778 O O . ARG A 1 107 ? -17.013 -7.082 9.902 1.00 78.50 107 ARG A O 1
ATOM 785 N N . PRO A 1 108 ? -15.489 -8.409 10.898 1.00 84.38 108 PRO A N 1
ATOM 786 C CA . PRO A 1 108 ? -14.312 -7.804 10.271 1.00 84.38 108 PRO A CA 1
ATOM 787 C C . PRO A 1 108 ? -14.162 -8.182 8.786 1.00 84.38 108 PRO A C 1
ATOM 789 O O . PRO A 1 108 ? -13.122 -8.672 8.355 1.00 84.38 108 PRO A O 1
ATOM 792 N N . VAL A 1 109 ? -15.208 -7.988 7.980 1.00 86.00 109 VAL A N 1
ATOM 793 C CA . VAL A 1 109 ? -15.247 -8.426 6.574 1.00 86.00 109 VAL A CA 1
ATOM 794 C C . VAL A 1 109 ? -14.129 -7.776 5.756 1.00 86.00 109 VAL A C 1
ATOM 796 O O . VAL A 1 109 ? -13.424 -8.474 5.036 1.00 86.00 109 VAL A O 1
ATOM 799 N N . ALA A 1 110 ? -13.913 -6.465 5.915 1.00 83.75 110 ALA A N 1
ATOM 800 C CA . ALA A 1 110 ? -12.830 -5.753 5.233 1.00 83.75 110 ALA A CA 1
ATOM 801 C C . ALA A 1 110 ? -11.447 -6.275 5.649 1.00 83.75 110 ALA A C 1
ATOM 803 O O . ALA A 1 110 ? -10.580 -6.475 4.802 1.00 83.75 110 ALA A O 1
ATOM 804 N N . GLY A 1 111 ? -11.274 -6.554 6.943 1.00 84.69 111 GLY A N 1
ATOM 805 C CA . GLY A 1 111 ? -10.068 -7.159 7.493 1.00 84.69 111 GLY A CA 1
ATOM 806 C C . GLY A 1 111 ? -9.769 -8.539 6.912 1.00 84.69 111 GLY A C 1
ATOM 807 O O . GLY A 1 111 ? -8.658 -8.793 6.454 1.00 84.69 111 GLY A O 1
ATOM 808 N N . VAL A 1 112 ? -10.773 -9.419 6.885 1.00 88.19 112 VAL A N 1
ATOM 809 C CA . VAL A 1 112 ? -10.645 -10.789 6.364 1.00 88.19 112 VAL A CA 1
ATOM 810 C C . VAL A 1 112 ? -10.352 -10.780 4.867 1.00 88.19 112 VAL A C 1
ATOM 812 O O . VAL A 1 112 ? -9.410 -11.438 4.433 1.00 88.19 112 VAL A O 1
ATOM 815 N N . ILE A 1 113 ? -11.103 -10.003 4.079 1.00 86.75 113 ILE A N 1
ATOM 816 C CA . ILE A 1 113 ? -10.848 -9.859 2.637 1.00 86.75 113 ILE A CA 1
ATOM 817 C C . ILE A 1 113 ? -9.430 -9.328 2.408 1.00 86.75 113 ILE A C 1
ATOM 819 O O . ILE A 1 113 ? -8.702 -9.869 1.576 1.00 86.75 113 ILE A O 1
ATOM 823 N N . GLY A 1 114 ? -9.012 -8.321 3.180 1.00 84.44 114 GLY A N 1
ATOM 824 C CA . GLY A 1 114 ? -7.667 -7.771 3.080 1.00 84.44 114 GLY A CA 1
ATOM 825 C C . GLY A 1 114 ? -6.570 -8.778 3.412 1.00 84.44 114 GLY A C 1
ATOM 826 O O . GLY A 1 114 ? -5.559 -8.823 2.715 1.00 84.44 114 GLY A O 1
ATOM 827 N N . ALA A 1 115 ? -6.780 -9.631 4.415 1.00 86.81 115 ALA A N 1
ATOM 828 C CA . ALA A 1 115 ? -5.849 -10.702 4.758 1.00 86.81 115 ALA A CA 1
ATOM 829 C C . ALA A 1 115 ? -5.757 -11.771 3.656 1.00 86.81 115 ALA A C 1
ATOM 831 O O . ALA A 1 115 ? -4.658 -12.218 3.328 1.00 86.81 115 ALA A O 1
ATOM 832 N N . VAL A 1 116 ? -6.886 -12.149 3.045 1.00 89.69 116 VAL A N 1
ATOM 833 C CA . VAL A 1 116 ? -6.912 -13.107 1.925 1.00 89.69 116 VAL A CA 1
ATOM 834 C C . VAL A 1 116 ? -6.166 -12.550 0.714 1.00 89.69 116 VAL A C 1
ATOM 836 O O . VAL A 1 116 ? -5.319 -13.238 0.144 1.00 89.69 116 VAL A O 1
ATOM 839 N N . ILE A 1 117 ? -6.435 -11.294 0.346 1.00 86.38 117 ILE A N 1
ATOM 840 C CA . ILE A 1 117 ? -5.732 -10.630 -0.756 1.00 86.38 117 ILE A CA 1
ATOM 841 C C . ILE A 1 117 ? -4.240 -10.542 -0.436 1.00 86.38 117 ILE A C 1
ATOM 843 O O . ILE A 1 117 ? -3.424 -10.920 -1.270 1.00 86.38 117 ILE A O 1
ATOM 847 N N . PHE A 1 118 ? -3.865 -10.131 0.778 1.00 86.50 118 PHE A N 1
ATOM 848 C CA . PHE A 1 118 ? -2.463 -10.086 1.190 1.00 86.50 118 PHE A CA 1
ATOM 849 C C . PHE A 1 118 ? -1.754 -11.423 1.019 1.00 86.50 118 PHE A C 1
ATOM 851 O O . PHE A 1 118 ? -0.682 -11.472 0.423 1.00 86.50 118 PHE A O 1
ATOM 858 N N . ALA A 1 119 ? -2.358 -12.502 1.522 1.00 87.06 119 ALA A N 1
ATOM 859 C CA . ALA A 1 119 ? -1.789 -13.837 1.443 1.00 87.06 119 ALA A CA 1
ATOM 860 C C . ALA A 1 119 ? -1.588 -14.265 -0.016 1.00 87.06 119 ALA A C 1
ATOM 862 O O . ALA A 1 119 ? -0.527 -14.783 -0.356 1.00 87.06 119 ALA A O 1
ATOM 863 N N . ALA A 1 120 ? -2.553 -13.976 -0.894 1.00 86.31 120 ALA A N 1
ATOM 864 C CA . ALA A 1 120 ? -2.428 -14.241 -2.325 1.00 86.31 120 ALA A CA 1
ATOM 865 C C . ALA A 1 120 ? -1.293 -13.425 -2.973 1.00 86.31 120 ALA A C 1
ATOM 867 O O . ALA A 1 120 ? -0.494 -13.971 -3.736 1.00 86.31 120 ALA A O 1
ATOM 868 N N . LEU A 1 121 ? -1.181 -12.132 -2.645 1.00 84.88 121 LEU A N 1
ATOM 869 C CA . LEU A 1 121 ? -0.122 -11.257 -3.163 1.00 84.88 121 LEU A CA 1
ATOM 870 C C . LEU A 1 121 ? 1.266 -11.668 -2.665 1.00 84.88 121 LEU A C 1
ATOM 872 O O . LEU A 1 121 ? 2.236 -11.586 -3.420 1.00 84.88 121 LEU A O 1
ATOM 876 N N . LEU A 1 122 ? 1.359 -12.094 -1.406 1.00 85.38 122 LEU A N 1
ATOM 877 C CA . LEU A 1 122 ? 2.594 -12.544 -0.781 1.00 85.38 122 LEU A CA 1
ATOM 878 C C . LEU A 1 122 ? 3.038 -13.890 -1.357 1.00 85.38 122 LEU A C 1
ATOM 880 O O . LEU A 1 122 ? 4.194 -14.031 -1.741 1.00 85.38 122 LEU A O 1
ATOM 884 N N . ALA A 1 123 ? 2.121 -14.852 -1.485 1.00 85.38 123 ALA A N 1
ATOM 885 C CA . ALA A 1 123 ? 2.403 -16.146 -2.101 1.00 85.38 123 ALA A CA 1
ATOM 886 C C . ALA A 1 123 ? 2.878 -15.982 -3.554 1.00 85.38 123 ALA A C 1
ATOM 888 O O . ALA A 1 123 ? 3.893 -16.558 -3.944 1.00 85.38 123 ALA A O 1
ATOM 889 N N . GLY A 1 124 ? 2.200 -15.131 -4.333 1.00 79.44 124 GLY A N 1
ATOM 890 C CA . GLY A 1 124 ? 2.600 -14.835 -5.710 1.00 79.44 124 GLY A CA 1
ATOM 891 C C . GLY A 1 124 ? 3.956 -14.131 -5.820 1.00 79.44 124 GLY A C 1
ATOM 892 O O . GLY A 1 124 ? 4.683 -14.353 -6.783 1.00 79.44 124 GLY A O 1
ATOM 893 N N . GLY A 1 125 ? 4.317 -13.297 -4.842 1.00 78.38 125 GLY A N 1
ATOM 894 C CA . GLY A 1 125 ? 5.598 -12.593 -4.839 1.00 78.38 125 GLY A CA 1
ATOM 895 C C . GLY A 1 125 ? 6.773 -13.414 -4.292 1.00 78.38 125 GLY A C 1
ATOM 896 O O . GLY A 1 125 ? 7.895 -13.244 -4.763 1.00 78.38 125 GLY A O 1
ATOM 897 N N . LEU A 1 126 ? 6.520 -14.355 -3.376 1.00 81.06 126 LEU A N 1
ATOM 898 C CA . LEU A 1 126 ? 7.508 -15.328 -2.886 1.00 81.06 126 LEU A CA 1
ATOM 899 C C . LEU A 1 126 ? 7.832 -16.421 -3.915 1.00 81.06 126 LEU A C 1
ATOM 901 O O . LEU A 1 126 ? 8.927 -16.980 -3.882 1.00 81.06 126 LEU A O 1
ATOM 905 N N . GLN A 1 127 ? 6.917 -16.705 -4.849 1.00 76.44 127 GLN A N 1
ATOM 906 C CA . GLN A 1 127 ? 7.129 -17.645 -5.953 1.00 76.44 127 GLN A CA 1
ATOM 907 C C . GLN A 1 127 ? 7.132 -16.929 -7.320 1.00 76.44 127 GLN A C 1
ATOM 909 O O . GLN A 1 127 ? 6.291 -17.205 -8.181 1.00 76.44 127 GLN A O 1
ATOM 914 N N . PRO A 1 128 ? 8.100 -16.030 -7.580 1.00 61.28 128 PRO A N 1
ATOM 915 C CA . PRO A 1 128 ? 8.096 -15.214 -8.791 1.00 61.28 128 PRO A CA 1
ATOM 916 C C . PRO A 1 128 ? 8.326 -16.050 -10.064 1.00 61.28 128 PRO A C 1
ATOM 918 O O . PRO A 1 128 ? 7.851 -15.686 -11.139 1.00 61.28 128 PRO A O 1
ATOM 921 N N . ASN A 1 129 ? 8.975 -17.216 -9.953 1.00 61.94 129 ASN A N 1
ATOM 922 C CA . ASN A 1 129 ? 9.274 -18.101 -11.086 1.00 61.94 129 ASN A CA 1
ATOM 923 C C . ASN A 1 129 ? 8.021 -18.591 -11.837 1.00 61.94 129 ASN A C 1
ATOM 925 O O . ASN A 1 129 ? 8.105 -18.845 -13.035 1.00 61.94 129 ASN A O 1
ATOM 929 N N . GLY A 1 130 ? 6.863 -18.686 -11.168 1.00 62.75 130 GLY A N 1
ATOM 930 C CA . GLY A 1 130 ? 5.613 -19.131 -11.799 1.00 62.75 130 GLY A CA 1
ATOM 931 C C . GLY A 1 130 ? 5.024 -18.127 -12.797 1.00 62.75 130 GLY A C 1
ATOM 932 O O . GLY A 1 130 ? 4.378 -18.532 -13.758 1.00 62.75 130 GLY A O 1
ATOM 933 N N . PHE A 1 131 ? 5.276 -16.827 -12.607 1.00 62.84 131 PHE A N 1
ATOM 934 C CA . PHE A 1 131 ? 4.728 -15.759 -13.456 1.00 62.84 131 PHE A CA 1
ATOM 935 C C . PHE A 1 131 ? 5.788 -15.047 -14.304 1.00 62.84 131 PHE A C 1
ATOM 937 O O . PHE A 1 131 ? 5.450 -14.476 -15.336 1.00 62.84 131 PHE A O 1
ATOM 944 N N . LEU A 1 132 ? 7.068 -15.089 -13.920 1.00 65.06 132 LEU A N 1
ATOM 945 C CA . LEU A 1 132 ? 8.142 -14.446 -14.685 1.00 65.06 132 LEU A CA 1
ATOM 946 C C . LEU A 1 132 ? 8.447 -15.153 -16.009 1.00 65.06 132 LEU A C 1
ATOM 948 O O . LEU A 1 132 ? 8.771 -14.481 -16.981 1.00 65.06 132 LEU A O 1
ATOM 952 N N . HIS A 1 133 ? 8.322 -16.480 -16.072 1.00 67.00 133 HIS A N 1
ATOM 953 C CA . HIS A 1 133 ? 8.623 -17.244 -17.284 1.00 67.00 133 HIS A CA 1
ATOM 954 C C . HIS A 1 133 ? 7.753 -16.847 -18.498 1.00 67.00 133 HIS A C 1
ATOM 956 O O . HIS A 1 133 ? 8.326 -16.509 -19.534 1.00 67.00 133 HIS A O 1
ATOM 962 N N . PRO A 1 134 ? 6.408 -16.776 -18.391 1.00 65.12 134 PRO A N 1
ATOM 963 C CA . PRO A 1 134 ? 5.568 -16.322 -19.503 1.00 65.12 134 PRO A CA 1
ATOM 964 C C . PRO A 1 134 ? 5.739 -14.829 -19.840 1.00 65.12 134 PRO A C 1
ATOM 966 O O . PRO A 1 134 ? 5.554 -14.425 -20.986 1.00 65.12 134 PRO A O 1
ATOM 969 N N . ILE A 1 135 ? 6.105 -13.992 -18.862 1.00 66.38 135 ILE A N 1
ATOM 970 C CA . ILE A 1 135 ? 6.387 -12.567 -19.106 1.00 66.38 135 ILE A CA 1
ATOM 971 C C . ILE A 1 135 ? 7.697 -12.411 -19.886 1.00 66.38 135 ILE A C 1
ATOM 973 O O . ILE A 1 135 ? 7.756 -11.621 -20.824 1.00 66.38 135 ILE A O 1
ATOM 977 N N . ALA A 1 136 ? 8.727 -13.182 -19.530 1.00 67.56 136 ALA A N 1
ATOM 978 C CA . ALA A 1 136 ? 10.009 -13.184 -20.226 1.00 67.56 136 ALA A CA 1
ATOM 979 C C . ALA A 1 136 ? 9.869 -13.679 -21.672 1.00 67.56 136 ALA A C 1
ATOM 981 O O . ALA A 1 136 ? 10.404 -13.046 -22.578 1.00 67.56 136 ALA A O 1
ATOM 982 N N . SER A 1 137 ? 9.092 -14.743 -21.910 1.00 70.62 137 SER A N 1
ATOM 983 C CA . SER A 1 137 ? 8.846 -15.235 -23.271 1.00 70.62 137 SER A CA 1
ATOM 984 C C . SER A 1 137 ? 8.106 -14.210 -24.135 1.00 70.62 137 SER A C 1
ATOM 986 O O . SER A 1 137 ? 8.474 -14.008 -25.289 1.00 70.62 137 SER A O 1
ATOM 988 N N . PHE A 1 138 ? 7.109 -13.517 -23.573 1.00 68.94 138 PHE A N 1
ATOM 989 C CA . PHE A 1 138 ? 6.398 -12.451 -24.281 1.00 68.94 138 PHE A CA 1
ATOM 990 C C . PHE A 1 138 ? 7.296 -11.237 -24.559 1.00 68.94 138 PHE A C 1
ATOM 992 O O . PHE A 1 138 ? 7.258 -10.672 -25.650 1.00 68.94 138 PHE A O 1
ATOM 999 N N . ALA A 1 139 ? 8.125 -10.835 -23.591 1.00 68.50 139 ALA A N 1
ATOM 1000 C CA . ALA A 1 139 ? 9.071 -9.738 -23.769 1.00 68.50 139 ALA A CA 1
ATOM 1001 C C . ALA A 1 139 ? 10.083 -10.042 -24.886 1.00 68.50 139 ALA A C 1
ATOM 1003 O O . ALA A 1 139 ? 10.346 -9.174 -25.717 1.00 68.50 139 ALA A O 1
ATOM 1004 N N . ASP A 1 140 ? 10.590 -11.274 -24.957 1.00 72.94 140 ASP A N 1
ATOM 1005 C CA . ASP A 1 140 ? 11.480 -11.717 -26.034 1.00 72.94 140 ASP A CA 1
ATOM 1006 C C . ASP A 1 140 ? 10.801 -11.678 -27.410 1.00 72.94 140 ASP A C 1
ATOM 1008 O O . ASP A 1 140 ? 11.416 -11.238 -28.385 1.00 72.94 140 ASP A O 1
ATOM 1012 N N . GLU A 1 141 ? 9.542 -12.110 -27.516 1.00 72.69 141 GLU A N 1
ATOM 1013 C CA . GLU A 1 141 ? 8.768 -12.006 -28.762 1.00 72.69 141 GLU A CA 1
ATOM 1014 C C . GLU A 1 141 ? 8.528 -10.548 -29.170 1.00 72.69 141 GLU A C 1
ATOM 1016 O O . GLU A 1 141 ? 8.736 -10.185 -30.330 1.00 72.69 141 GLU A O 1
ATOM 1021 N N . PHE A 1 142 ? 8.161 -9.691 -28.217 1.00 69.00 142 PHE A N 1
ATOM 1022 C CA . PHE A 1 142 ? 7.919 -8.272 -28.465 1.00 69.00 142 PHE A CA 1
ATOM 1023 C C . PHE A 1 142 ? 9.195 -7.537 -28.905 1.00 69.00 142 PHE A C 1
ATOM 1025 O O . PHE A 1 142 ? 9.177 -6.766 -29.865 1.00 69.00 142 PHE A O 1
ATOM 1032 N N . LEU A 1 143 ? 10.332 -7.813 -28.258 1.00 68.50 143 LEU A N 1
ATOM 1033 C CA . LEU A 1 143 ? 11.629 -7.239 -28.627 1.00 68.50 143 LEU A CA 1
ATOM 1034 C C . LEU A 1 143 ? 12.105 -7.717 -30.003 1.00 68.50 143 LEU A C 1
ATOM 1036 O O . LEU A 1 143 ? 12.677 -6.927 -30.755 1.00 68.50 143 LEU A O 1
ATOM 1040 N N . LYS A 1 144 ? 11.851 -8.983 -30.358 1.00 75.19 144 LYS A N 1
ATOM 1041 C CA . LYS A 1 144 ? 12.122 -9.500 -31.710 1.00 75.19 144 LYS A CA 1
ATOM 1042 C C . LYS A 1 144 ? 11.261 -8.800 -32.760 1.00 75.19 144 LYS A C 1
ATOM 1044 O O . LYS A 1 144 ? 11.782 -8.471 -33.819 1.00 75.19 144 LYS A O 1
ATOM 1049 N N . ALA A 1 145 ? 9.992 -8.526 -32.459 1.00 71.12 145 ALA A N 1
ATOM 1050 C CA . ALA A 1 145 ? 9.082 -7.823 -33.363 1.00 71.12 145 ALA A CA 1
ATOM 1051 C C . ALA A 1 145 ? 9.437 -6.335 -33.565 1.00 71.12 145 ALA A C 1
ATOM 1053 O O . ALA A 1 145 ? 9.116 -5.771 -34.607 1.00 71.12 145 ALA A O 1
ATOM 1054 N N . MET A 1 146 ? 10.101 -5.700 -32.592 1.00 58.78 146 MET A N 1
ATOM 1055 C CA . MET A 1 146 ? 10.534 -4.298 -32.684 1.00 58.78 146 MET A CA 1
ATOM 1056 C C . MET A 1 146 ? 11.942 -4.095 -33.261 1.00 58.78 146 MET A C 1
ATOM 1058 O O . MET A 1 146 ? 12.329 -2.948 -33.491 1.00 58.78 146 MET A O 1
ATOM 1062 N N . ARG A 1 147 ? 12.735 -5.153 -33.490 1.00 59.19 147 ARG A N 1
ATOM 1063 C CA . ARG A 1 147 ? 14.016 -4.994 -34.195 1.00 59.19 147 ARG A CA 1
ATOM 1064 C C . ARG A 1 147 ? 13.736 -4.673 -35.668 1.00 59.19 147 ARG A C 1
ATOM 1066 O O . ARG A 1 147 ? 13.104 -5.494 -36.331 1.00 59.19 147 ARG A O 1
ATOM 1073 N N . PRO A 1 148 ? 14.197 -3.522 -36.193 1.00 57.72 148 PRO A N 1
ATOM 1074 C CA . PRO A 1 148 ? 14.145 -3.287 -37.627 1.00 57.72 148 PRO A CA 1
ATOM 1075 C C . PRO A 1 148 ? 15.060 -4.308 -38.319 1.00 57.72 148 PRO A C 1
ATOM 1077 O O . PRO A 1 148 ? 16.145 -4.602 -37.810 1.00 57.72 148 PRO A O 1
ATOM 1080 N N . LEU A 1 149 ? 14.576 -4.872 -39.430 1.00 48.25 149 LEU A N 1
ATOM 1081 C CA . LEU A 1 149 ? 15.392 -5.604 -40.405 1.00 48.25 149 LEU A CA 1
ATOM 1082 C C . LEU A 1 149 ? 16.543 -4.727 -40.909 1.00 48.25 149 LEU A C 1
ATOM 1084 O O . LEU A 1 149 ? 16.291 -3.522 -41.143 1.00 48.25 149 LEU A O 1
#

Sequence (149 aa):
MLVTGACATQQLLAAGTLERRAGAERPSAAHAPLAALAFVIGGFGMIGAPPLVGFPGRFFIDLIAYQFSPTTGTVLVLATLLLLVGQLRAVILLFGTTPTTWKAEPRPVAGVIGAVIFAALLAGGLQPNGFLHPIASFADEFLKAMRPL

pLDDT: mean 81.8, std 9.45, range [48.25, 93.56]

Secondary structure (DSSP, 8-state):
-HHHHHHHHHHHHHHHHHHHHHTTSPP-TTT-HHHHHHHHHHHHHHHT-TTSTHHHHHHHHHHHHHHH-HHHHHHHHHHHHHHHHHHHHHHHHHHSSPPSS----SS-HHHHHHHHHHHHHHHHHH-THHHHHHHHHHHHHHHHHHS--

Radius of gyration: 18.75 Å; chains: 1; bounding box: 35×31×66 Å

Foldseek 3Di:
DVQLVLLVVLLVVLVVLQPVQQPPHDRACQRQVLSLVLNLLSLCSNLLPPLFLSVVVLVVVLVVLCVVPVVRSVVSVVVSVVSVVVSVVSNCRHYVDDHPDRDDHPPNVSSVSSVVSSVVRNVCSVCVVVPVVVVVVVVVVVVVVPDDD